Protein AF-A0A060BNH1-F1 (afdb_monomer_lite)

Organism: NCBI:txid165436

Structure (mmCIF, N/CA/C/O backbone):
data_AF-A0A060BNH1-F1
#
_entry.id   AF-A0A060BNH1-F1
#
loop_
_atom_site.group_PDB
_atom_site.id
_atom_site.type_symbol
_atom_site.label_atom_id
_atom_site.label_alt_id
_atom_site.label_comp_id
_atom_site.label_asym_id
_atom_site.label_entity_id
_atom_site.label_seq_id
_atom_site.pdbx_PDB_ins_code
_atom_site.Cartn_x
_atom_site.Cartn_y
_atom_site.Cartn_z
_atom_site.occupancy
_atom_site.B_iso_or_equiv
_atom_site.auth_seq_id
_atom_site.auth_comp_id
_atom_site.auth_asym_id
_atom_site.auth_atom_id
_atom_site.pdbx_PDB_model_num
ATOM 1 N N . MET A 1 1 ? -7.845 18.032 29.293 1.00 73.62 1 MET A N 1
ATOM 2 C CA . MET A 1 1 ? -7.110 17.142 28.360 1.00 73.62 1 MET A CA 1
ATOM 3 C C . MET A 1 1 ? -7.335 17.674 26.939 1.00 73.62 1 MET A C 1
ATOM 5 O O . MET A 1 1 ? -8.322 18.367 26.755 1.00 73.62 1 MET A O 1
ATOM 9 N N . ILE A 1 2 ? -6.465 17.442 25.939 1.00 92.94 2 ILE A N 1
ATOM 10 C CA . ILE A 1 2 ? -6.617 18.069 24.591 1.00 92.94 2 ILE A CA 1
ATOM 11 C C . ILE A 1 2 ? -7.963 17.716 23.925 1.00 92.94 2 ILE A C 1
ATOM 13 O O . ILE A 1 2 ? -8.560 18.553 23.252 1.00 92.94 2 ILE A O 1
ATOM 17 N N . PHE A 1 3 ? -8.471 16.501 24.146 1.00 92.06 3 PHE A N 1
ATOM 18 C CA . PHE A 1 3 ? -9.730 16.039 23.553 1.00 92.06 3 PHE A CA 1
ATOM 19 C C . PHE A 1 3 ? -10.957 16.851 23.989 1.00 92.06 3 PHE A C 1
ATOM 21 O O . PHE A 1 3 ? -11.855 17.037 23.176 1.00 92.06 3 PHE A O 1
ATOM 28 N N . ASP A 1 4 ? -10.960 17.404 25.205 1.00 94.75 4 ASP A N 1
ATOM 29 C CA . ASP A 1 4 ? -12.102 18.145 25.766 1.00 94.75 4 ASP A CA 1
ATOM 30 C C . ASP A 1 4 ? -12.349 19.492 25.060 1.00 94.75 4 ASP A C 1
ATOM 32 O O . ASP A 1 4 ? -13.391 20.112 25.250 1.00 94.75 4 ASP A O 1
ATOM 36 N N . LEU A 1 5 ? -11.382 19.955 24.258 1.00 97.19 5 LEU A N 1
ATOM 37 C CA . LEU A 1 5 ? -11.464 21.195 23.481 1.00 97.19 5 LEU A CA 1
ATOM 38 C C . LEU A 1 5 ? -12.067 20.987 22.081 1.00 97.19 5 LEU A C 1
ATOM 40 O O . LEU A 1 5 ? -12.148 21.942 21.312 1.00 97.19 5 LEU A O 1
ATOM 44 N N . ASN A 1 6 ? -12.442 19.754 21.724 1.00 97.44 6 ASN A N 1
ATOM 45 C CA . ASN A 1 6 ? -13.067 19.441 20.441 1.00 97.44 6 ASN A CA 1
ATOM 46 C C . ASN A 1 6 ? -14.588 19.353 20.580 1.00 97.44 6 ASN A C 1
ATOM 48 O O . ASN A 1 6 ? -15.111 18.884 21.589 1.00 97.44 6 ASN A O 1
ATOM 52 N N . GLU A 1 7 ? -15.292 19.737 19.516 1.00 97.56 7 GLU A N 1
ATOM 53 C CA . GLU A 1 7 ? -16.723 19.468 19.392 1.00 97.56 7 GLU A CA 1
ATOM 54 C C . GLU A 1 7 ? -17.009 17.956 19.496 1.00 97.56 7 GLU A C 1
ATOM 56 O O . GLU A 1 7 ? -16.221 17.144 18.991 1.00 97.56 7 GLU A O 1
ATOM 61 N N . PRO A 1 8 ? -18.145 17.546 20.090 1.00 95.50 8 PRO A N 1
ATOM 62 C CA . PRO A 1 8 ? -18.545 16.144 20.128 1.00 95.50 8 PRO A CA 1
ATOM 63 C C . PRO A 1 8 ? -18.659 15.522 18.728 1.00 95.50 8 PRO A C 1
ATOM 65 O O . PRO A 1 8 ? -18.948 16.198 17.737 1.00 95.50 8 PRO A O 1
ATOM 68 N N . THR A 1 9 ? -18.492 14.198 18.647 1.00 95.25 9 THR A N 1
ATOM 69 C CA . THR A 1 9 ? -18.624 13.466 17.378 1.00 95.25 9 THR A CA 1
ATOM 70 C C . THR A 1 9 ? -19.981 13.714 16.708 1.00 95.25 9 THR A C 1
ATOM 72 O O . THR A 1 9 ? -21.040 13.654 17.339 1.00 95.25 9 THR A O 1
ATOM 75 N N . LYS A 1 10 ? -19.952 13.970 15.394 1.00 96.88 10 LYS A N 1
ATOM 76 C CA . LYS A 1 10 ? -21.161 14.136 14.569 1.00 96.88 10 LYS A CA 1
ATOM 77 C C . LYS A 1 10 ? -21.766 12.797 14.137 1.00 96.88 10 LYS A C 1
ATOM 79 O O . LYS A 1 10 ? -22.928 12.760 13.733 1.00 96.88 10 LYS A O 1
ATOM 84 N N . TYR A 1 11 ? -21.005 11.706 14.225 1.00 96.44 11 TYR A N 1
ATOM 85 C CA . TYR A 1 11 ? -21.467 10.375 13.842 1.00 96.44 11 TYR A CA 1
ATOM 86 C C . TYR A 1 11 ? -22.399 9.803 14.910 1.00 96.44 11 TYR A C 1
ATOM 88 O O . TYR A 1 11 ? -22.070 9.799 16.094 1.00 96.44 11 TYR A O 1
ATOM 96 N N . LYS A 1 12 ? -23.574 9.322 14.488 1.00 97.06 12 LYS A N 1
ATOM 97 C CA . LYS A 1 12 ? -24.536 8.649 15.379 1.00 97.06 12 LYS A CA 1
ATOM 98 C C . LYS A 1 12 ? -24.225 7.170 15.574 1.00 97.06 12 LYS A C 1
ATOM 100 O O . LYS A 1 12 ? -24.573 6.618 16.609 1.00 97.06 12 LYS A O 1
ATOM 105 N N . ASP A 1 13 ? -23.546 6.571 14.604 1.00 97.19 13 ASP A N 1
ATOM 106 C CA . ASP A 1 13 ? -23.062 5.202 14.651 1.00 97.19 13 ASP A CA 1
ATOM 107 C C . ASP A 1 13 ? -21.574 5.176 14.287 1.00 97.19 13 ASP A C 1
ATOM 109 O O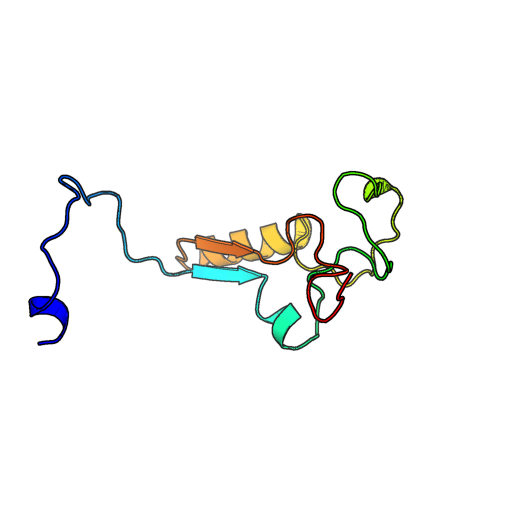 . ASP A 1 13 ? -21.163 5.670 13.233 1.00 97.19 13 ASP A O 1
ATOM 113 N N . THR A 1 14 ? -20.774 4.615 15.188 1.00 97.06 14 THR A N 1
ATOM 114 C CA . THR A 1 14 ? -19.331 4.410 15.030 1.00 97.06 14 THR A CA 1
ATOM 115 C C . THR A 1 14 ? -18.961 2.931 15.123 1.00 97.06 14 THR A C 1
ATOM 117 O O . THR 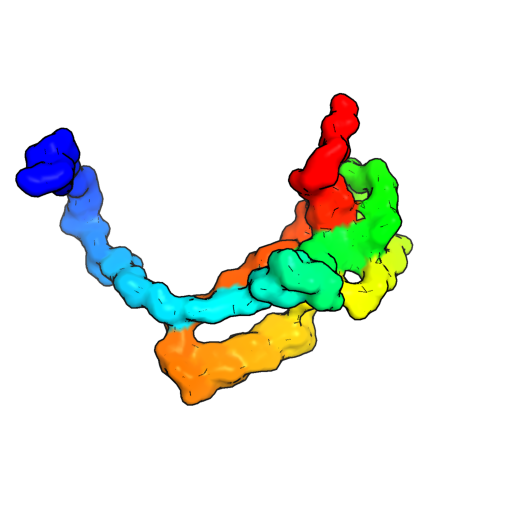A 1 14 ? -17.793 2.608 15.314 1.00 97.06 14 THR A O 1
ATOM 120 N N . SER A 1 15 ? -19.939 2.026 15.004 1.00 98.00 15 SER A N 1
ATOM 121 C CA . SER A 1 15 ? -19.747 0.576 15.109 1.00 98.00 15 SER A CA 1
ATOM 122 C C . SER A 1 15 ? -18.847 -0.011 14.027 1.00 98.00 15 SER A C 1
ATOM 124 O O . SER A 1 15 ? -18.370 -1.115 14.213 1.00 98.00 15 SER A O 1
ATOM 126 N N . TRP A 1 16 ? -18.592 0.716 12.938 1.00 97.00 16 TRP A N 1
ATOM 127 C CA . TRP A 1 16 ? -17.694 0.339 11.842 1.00 97.00 16 TRP A CA 1
ATOM 128 C C . TRP A 1 16 ? -16.254 0.853 12.029 1.00 97.00 16 TRP A C 1
ATOM 130 O O . TRP A 1 16 ? -15.369 0.515 11.242 1.00 97.00 16 TRP A O 1
ATOM 140 N N . ILE A 1 17 ? -16.005 1.693 13.043 1.00 97.50 17 ILE A N 1
ATOM 141 C CA . ILE A 1 17 ? -14.676 2.236 13.340 1.00 97.50 17 ILE A CA 1
ATOM 142 C C . ILE A 1 17 ? -13.976 1.286 14.305 1.00 97.50 17 ILE A C 1
ATOM 144 O O . ILE A 1 17 ? -14.333 1.187 15.480 1.00 97.50 17 ILE A O 1
ATOM 148 N N . HIS A 1 18 ? -12.936 0.616 13.816 1.00 96.88 18 HIS A N 1
ATOM 149 C CA . HIS A 1 18 ? -12.188 -0.361 14.596 1.00 96.88 18 HIS A CA 1
ATOM 150 C C . HIS A 1 18 ? -10.683 -0.085 14.560 1.00 96.88 18 HIS A C 1
ATOM 152 O O . HIS A 1 18 ? -10.135 0.238 13.500 1.00 96.88 18 HIS A O 1
ATOM 158 N N . PRO A 1 19 ? -9.974 -0.259 15.691 1.00 97.94 19 PRO A N 1
ATOM 159 C CA . PRO A 1 19 ? -8.521 -0.339 15.680 1.00 97.94 19 PRO A CA 1
ATOM 160 C C . PRO A 1 19 ? -8.057 -1.462 14.748 1.00 97.94 19 PRO A C 1
ATOM 162 O O . PRO A 1 19 ? -8.543 -2.586 14.838 1.00 97.94 19 PRO A O 1
ATOM 165 N N . THR A 1 20 ? -7.093 -1.170 13.877 1.00 97.06 20 THR A N 1
ATOM 166 C CA . THR A 1 20 ? -6.590 -2.126 12.883 1.00 97.06 20 THR A CA 1
ATOM 167 C C . THR A 1 20 ? -5.093 -2.323 13.068 1.00 97.06 20 THR A C 1
ATOM 169 O O . THR A 1 20 ? -4.321 -1.366 13.022 1.00 97.06 20 THR A O 1
ATOM 172 N N . LYS A 1 21 ? -4.667 -3.577 13.241 1.00 98.00 21 LYS A N 1
ATOM 173 C CA . LYS A 1 21 ? -3.259 -3.956 13.086 1.00 98.00 21 LYS A CA 1
ATOM 174 C C . LYS A 1 21 ? -3.034 -4.351 11.630 1.00 98.00 21 LYS A C 1
ATOM 176 O O . LYS A 1 21 ? -3.691 -5.271 11.145 1.00 98.00 21 LYS A O 1
ATOM 181 N N . TYR A 1 22 ? -2.114 -3.676 10.953 1.00 98.19 22 TYR A N 1
ATOM 182 C CA . TYR A 1 22 ? -1.818 -3.904 9.541 1.00 98.19 22 TYR A CA 1
ATOM 183 C C . TYR A 1 22 ? -0.312 -4.054 9.310 1.00 98.19 22 TYR A C 1
ATOM 185 O O . TYR A 1 22 ? 0.500 -3.720 10.174 1.00 98.19 22 TYR A O 1
ATOM 193 N N . MET A 1 23 ? 0.040 -4.575 8.143 1.00 98.00 23 MET A N 1
ATOM 194 C CA . MET A 1 23 ? 1.395 -4.558 7.586 1.00 98.00 23 MET A CA 1
ATOM 195 C C . MET A 1 23 ? 1.326 -4.035 6.149 1.00 98.00 23 MET A C 1
ATOM 197 O O . MET A 1 23 ? 0.235 -3.705 5.687 1.00 98.00 23 MET A O 1
ATOM 201 N N . GLY A 1 24 ? 2.436 -3.951 5.415 1.00 97.75 24 GLY A N 1
ATOM 202 C CA . GLY A 1 24 ? 2.340 -3.444 4.050 1.00 97.75 24 GLY A CA 1
ATOM 203 C C . GLY A 1 24 ? 3.511 -3.718 3.131 1.00 97.75 24 GLY A C 1
ATOM 204 O O . GLY A 1 24 ? 4.660 -3.818 3.565 1.00 97.75 24 GLY A O 1
ATOM 205 N N . VAL A 1 25 ? 3.186 -3.758 1.840 1.00 98.25 25 VAL A N 1
ATOM 206 C CA . VAL A 1 25 ? 4.133 -3.508 0.756 1.00 98.25 25 VAL A CA 1
ATOM 207 C C . VAL A 1 25 ? 4.409 -2.008 0.791 1.00 98.25 25 VAL A C 1
ATOM 209 O O . VAL A 1 25 ? 3.648 -1.204 0.255 1.00 98.25 25 VAL A O 1
ATOM 212 N N . TRP A 1 26 ? 5.428 -1.642 1.565 1.00 98.25 26 TRP A N 1
ATOM 213 C CA . TRP A 1 26 ? 5.748 -0.254 1.902 1.00 98.25 26 TRP A CA 1
ATOM 214 C C . TRP A 1 26 ? 7.245 -0.075 2.158 1.00 98.25 26 TRP A C 1
ATOM 216 O O . TRP A 1 26 ? 7.940 0.621 1.420 1.00 98.25 26 TRP A O 1
ATOM 226 N N . TRP A 1 27 ? 7.765 -0.760 3.181 1.00 97.94 27 TRP A N 1
ATOM 227 C CA . TRP A 1 27 ? 9.123 -0.524 3.672 1.00 97.94 27 TRP A CA 1
ATOM 228 C C . TRP A 1 27 ? 10.211 -0.809 2.632 1.00 97.94 27 TRP A C 1
ATOM 230 O O . TRP A 1 27 ? 11.245 -0.148 2.635 1.00 97.94 27 TRP A O 1
ATOM 240 N N . GLU A 1 28 ? 9.978 -1.748 1.709 1.00 96.88 28 GLU A N 1
ATOM 241 C CA . GLU A 1 28 ? 10.941 -2.065 0.649 1.00 96.88 28 GLU A CA 1
ATOM 242 C C . GLU A 1 28 ? 11.245 -0.874 -0.262 1.00 96.88 28 GLU A C 1
ATOM 244 O O . GLU A 1 28 ? 12.383 -0.731 -0.712 1.00 96.88 28 GLU A O 1
ATOM 249 N N . MET A 1 29 ? 10.256 -0.013 -0.506 1.00 97.31 29 MET A N 1
ATOM 250 C CA . MET A 1 29 ? 10.438 1.192 -1.306 1.00 97.31 29 MET A CA 1
ATOM 251 C C . MET A 1 29 ? 11.114 2.303 -0.503 1.00 97.31 29 MET A C 1
ATOM 253 O O . MET A 1 29 ? 12.000 2.980 -1.017 1.00 97.31 29 MET A O 1
ATOM 257 N N . ILE A 1 30 ? 10.791 2.421 0.788 1.00 97.25 30 ILE A N 1
ATOM 258 C CA . ILE A 1 30 ? 11.433 3.382 1.699 1.00 97.25 30 ILE A CA 1
ATOM 259 C C . ILE A 1 30 ? 12.945 3.135 1.808 1.00 97.25 30 ILE A C 1
ATOM 261 O O . ILE A 1 30 ? 13.724 4.085 1.819 1.00 97.25 30 ILE A O 1
ATOM 265 N N . ILE A 1 31 ? 13.374 1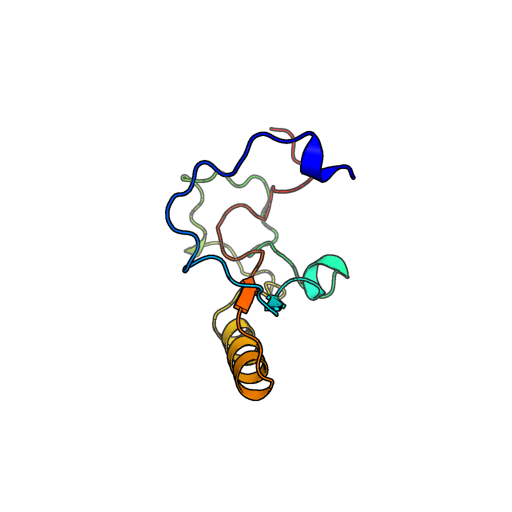.870 1.857 1.00 97.31 31 ILE A N 1
ATOM 266 C CA . ILE A 1 31 ? 14.801 1.510 1.933 1.00 97.31 31 ILE A CA 1
ATOM 267 C C . ILE A 1 31 ? 15.474 1.357 0.559 1.00 97.31 31 ILE A C 1
ATOM 269 O O . ILE A 1 31 ? 16.639 0.968 0.495 1.00 97.31 31 ILE A O 1
ATOM 273 N N . GLY A 1 32 ? 14.755 1.609 -0.539 1.00 95.25 32 GLY A N 1
ATOM 274 C CA . GLY A 1 32 ? 15.286 1.525 -1.903 1.00 95.25 32 GLY A CA 1
ATOM 275 C C . GLY A 1 32 ? 15.579 0.107 -2.412 1.00 95.25 32 GLY A C 1
ATOM 276 O O . GLY A 1 32 ? 16.281 -0.049 -3.412 1.00 95.25 32 GLY A O 1
ATOM 277 N N . LYS A 1 33 ? 15.058 -0.936 -1.752 1.00 97.19 33 LYS A N 1
ATOM 278 C CA . LYS A 1 33 ? 15.129 -2.324 -2.247 1.00 97.19 33 LYS A CA 1
ATOM 279 C C . LYS A 1 33 ? 14.244 -2.497 -3.487 1.00 97.19 33 LYS A C 1
ATOM 281 O O . LYS A 1 33 ? 14.663 -3.131 -4.455 1.00 97.19 33 LYS A O 1
ATOM 286 N N . SER A 1 34 ? 13.055 -1.906 -3.438 1.00 97.56 34 SER A N 1
ATOM 287 C CA . SER A 1 34 ? 12.005 -1.994 -4.455 1.00 97.56 34 SER A CA 1
ATOM 288 C C . SER A 1 34 ? 11.547 -0.590 -4.866 1.00 97.56 34 SER A C 1
ATOM 290 O O . SER A 1 34 ? 11.934 0.399 -4.246 1.00 97.56 34 SER A O 1
ATOM 292 N N . THR A 1 35 ? 10.738 -0.475 -5.917 1.00 97.06 35 THR A N 1
ATOM 293 C CA . THR A 1 35 ? 10.248 0.812 -6.439 1.00 97.06 35 THR A CA 1
ATOM 294 C C . THR A 1 35 ? 8.728 0.901 -6.375 1.00 97.06 35 THR A C 1
ATOM 296 O O . THR A 1 35 ? 8.030 -0.086 -6.618 1.00 97.06 35 THR A O 1
ATOM 299 N N . TRP A 1 36 ? 8.206 2.104 -6.114 1.00 97.56 36 TRP A N 1
ATOM 300 C CA . TRP A 1 36 ? 6.787 2.394 -6.344 1.00 97.56 36 TRP A CA 1
ATOM 301 C C . TRP A 1 36 ? 6.456 2.390 -7.838 1.00 97.56 36 TRP A C 1
ATOM 303 O O . TRP A 1 36 ? 5.439 1.834 -8.229 1.00 97.56 36 TRP A O 1
ATOM 313 N N . ALA A 1 37 ? 7.334 2.962 -8.667 1.00 96.94 37 ALA A N 1
ATOM 314 C CA . ALA A 1 37 ? 7.178 3.013 -10.117 1.00 96.94 37 ALA A CA 1
ATOM 315 C C . ALA A 1 37 ? 7.168 1.614 -10.747 1.00 96.94 37 ALA A C 1
ATOM 317 O O . ALA A 1 37 ? 7.902 0.719 -10.303 1.00 96.94 37 ALA A O 1
ATOM 318 N N . TYR A 1 38 ? 6.354 1.452 -11.792 1.00 97.50 38 TYR A N 1
ATOM 319 C CA . TYR A 1 38 ? 6.291 0.234 -12.598 1.00 97.50 38 TYR A CA 1
ATOM 320 C C . TYR A 1 38 ? 7.437 0.190 -13.616 1.00 97.50 38 TYR A C 1
ATOM 322 O O . TYR A 1 38 ? 8.016 -0.870 -13.869 1.00 97.50 38 TYR A O 1
ATOM 330 N N . SER A 1 39 ? 7.771 1.347 -14.190 1.00 96.25 39 SER A N 1
ATOM 331 C CA . SER A 1 39 ? 8.815 1.520 -15.200 1.00 96.25 39 SER A CA 1
ATOM 332 C C . SER A 1 39 ? 9.827 2.585 -14.774 1.00 96.25 39 SER A C 1
ATOM 334 O O . SER A 1 39 ? 9.552 3.379 -13.885 1.00 96.25 39 SER A O 1
ATOM 336 N N . ASP A 1 40 ? 10.981 2.621 -15.440 1.00 95.19 40 ASP A N 1
ATOM 337 C CA . ASP A 1 40 ? 11.975 3.702 -15.311 1.00 95.19 40 ASP A CA 1
ATOM 338 C C . ASP A 1 40 ? 11.785 4.759 -16.419 1.00 95.19 40 ASP A C 1
ATOM 340 O O . ASP A 1 40 ? 12.737 5.398 -16.860 1.00 95.19 40 ASP A O 1
ATOM 344 N N . ALA A 1 41 ? 10.574 4.853 -16.974 1.00 91.75 41 ALA A N 1
ATOM 345 C CA . ALA A 1 41 ? 10.251 5.782 -18.045 1.00 91.75 41 ALA A CA 1
ATOM 346 C C . ALA A 1 41 ? 9.977 7.183 -17.482 1.00 91.75 41 ALA A C 1
ATOM 348 O O . ALA A 1 41 ? 9.204 7.325 -16.539 1.00 91.75 41 ALA A O 1
ATOM 349 N N . ASP A 1 42 ? 10.563 8.198 -18.114 1.00 87.06 42 ASP A N 1
ATOM 350 C CA . ASP A 1 42 ? 10.370 9.606 -17.759 1.00 87.06 42 ASP A CA 1
ATOM 351 C C . ASP A 1 42 ? 9.192 10.237 -18.529 1.00 87.06 42 ASP A C 1
ATOM 353 O O . ASP A 1 42 ? 8.821 9.771 -19.611 1.00 87.06 42 ASP A O 1
ATOM 357 N N . ASN A 1 43 ? 8.681 11.371 -18.031 1.00 85.38 43 ASN A N 1
ATOM 358 C CA . ASN A 1 43 ? 7.639 12.197 -18.667 1.00 85.38 43 ASN A CA 1
ATOM 359 C C . ASN A 1 43 ? 6.324 11.444 -18.897 1.00 85.38 43 ASN A C 1
ATOM 361 O O . ASN A 1 43 ? 5.809 11.344 -20.018 1.00 85.38 43 ASN A O 1
ATOM 365 N N . ILE A 1 44 ? 5.758 10.914 -17.819 1.00 90.19 44 ILE A N 1
ATOM 366 C CA . ILE A 1 44 ? 4.537 10.133 -17.885 1.00 90.19 44 ILE A CA 1
ATOM 367 C C . ILE A 1 44 ? 3.312 11.042 -17.763 1.00 90.19 44 ILE A C 1
ATOM 369 O O . ILE A 1 44 ? 3.119 11.825 -16.834 1.00 90.19 44 ILE A O 1
ATOM 373 N N . HIS A 1 45 ? 2.402 10.900 -18.719 1.00 91.38 45 HIS A N 1
ATOM 374 C CA . HIS A 1 45 ? 1.134 11.618 -18.740 1.00 91.38 45 HIS A CA 1
ATOM 375 C C . HIS A 1 45 ? -0.024 10.673 -18.417 1.00 91.38 45 HIS A C 1
ATOM 377 O O . HIS A 1 45 ? -0.375 9.811 -19.230 1.00 91.38 45 HIS A O 1
ATOM 383 N N . ILE A 1 46 ? -0.638 10.853 -17.243 1.00 92.69 46 ILE A N 1
ATOM 384 C CA . ILE A 1 46 ? -1.840 10.112 -16.833 1.00 92.69 46 ILE A CA 1
ATOM 385 C C . ILE A 1 46 ? -2.953 10.334 -17.867 1.00 92.69 46 ILE A C 1
ATOM 387 O O . ILE A 1 46 ? -3.267 11.468 -18.222 1.00 92.69 46 ILE A O 1
ATOM 391 N N . GLY A 1 47 ? -3.536 9.238 -18.357 1.00 93.31 47 GLY A N 1
ATOM 392 C CA . GLY A 1 47 ? -4.595 9.243 -19.374 1.00 93.31 47 GLY A CA 1
ATOM 393 C C . GLY A 1 47 ? -4.108 9.264 -20.829 1.00 93.31 47 GLY A C 1
ATOM 394 O O . GLY A 1 47 ? -4.917 9.045 -21.725 1.00 93.31 47 GLY A O 1
ATOM 395 N N . ILE A 1 48 ? -2.812 9.484 -21.073 1.00 95.12 48 ILE A N 1
ATOM 396 C CA . ILE A 1 48 ? -2.203 9.466 -22.418 1.00 95.12 48 ILE A CA 1
ATOM 397 C C . ILE A 1 48 ? -1.220 8.299 -22.547 1.00 95.12 48 ILE A C 1
ATOM 399 O O . ILE A 1 48 ? -1.193 7.608 -23.562 1.00 95.12 48 ILE A O 1
ATOM 403 N N . THR A 1 49 ? -0.406 8.078 -21.516 1.00 94.69 49 THR A N 1
ATOM 404 C CA . THR A 1 49 ? 0.644 7.057 -21.527 1.00 94.69 49 THR A CA 1
ATOM 405 C C . THR A 1 49 ? 0.039 5.664 -21.452 1.00 94.69 49 THR A C 1
ATOM 407 O O . THR A 1 49 ? -0.727 5.352 -20.540 1.00 94.69 49 THR A O 1
ATOM 410 N N . ASP A 1 50 ? 0.422 4.809 -22.395 1.00 95.56 50 ASP A N 1
ATOM 411 C CA . ASP A 1 50 ? 0.029 3.405 -22.422 1.00 95.56 50 ASP A CA 1
ATOM 412 C C . ASP A 1 50 ? 1.018 2.558 -21.608 1.00 95.56 50 ASP A C 1
ATOM 414 O O . ASP A 1 50 ? 2.030 2.073 -22.117 1.00 95.56 50 ASP A O 1
ATOM 418 N N . TYR A 1 51 ? 0.704 2.373 -20.325 1.00 95.00 51 TYR A N 1
ATOM 419 C CA . TYR A 1 51 ? 1.514 1.599 -19.381 1.00 95.00 51 TYR A CA 1
ATOM 420 C C . TYR A 1 51 ? 1.728 0.138 -19.801 1.00 95.00 51 TYR A C 1
ATOM 422 O O . TYR A 1 51 ? 2.736 -0.457 -19.426 1.00 95.00 51 TYR A O 1
ATOM 430 N N . SER A 1 52 ? 0.837 -0.436 -20.622 1.00 95.50 52 SER A N 1
ATOM 431 C CA . SER A 1 52 ? 0.983 -1.817 -21.105 1.00 95.50 52 SER A CA 1
ATOM 432 C C . SER A 1 52 ? 2.168 -1.996 -22.059 1.00 95.50 52 SER A C 1
ATOM 434 O O . SER A 1 52 ? 2.671 -3.106 -22.228 1.00 95.50 52 SER A O 1
ATOM 436 N N . LYS A 1 53 ? 2.635 -0.897 -22.663 1.00 96.00 53 LYS A N 1
ATOM 437 C CA . LYS A 1 53 ? 3.795 -0.865 -23.560 1.00 96.00 53 LYS A CA 1
ATOM 438 C C . LYS A 1 53 ? 5.089 -0.474 -22.853 1.00 96.00 53 LYS A C 1
ATOM 440 O O . LYS A 1 53 ? 6.156 -0.563 -23.460 1.00 96.00 53 LYS A O 1
ATOM 445 N N . LEU A 1 54 ? 5.013 -0.030 -21.598 1.00 95.44 54 LEU A N 1
ATOM 446 C CA . LEU A 1 54 ? 6.196 0.310 -20.821 1.00 95.44 54 LEU A CA 1
ATOM 447 C C . LEU A 1 54 ? 6.907 -0.961 -20.361 1.00 95.44 54 LEU A C 1
ATOM 449 O O . LEU A 1 54 ? 6.285 -1.959 -19.991 1.00 95.44 54 LEU A O 1
ATOM 453 N N . LYS A 1 55 ? 8.238 -0.906 -20.362 1.00 96.81 55 LYS A N 1
ATOM 454 C CA . LYS A 1 55 ? 9.073 -1.989 -19.851 1.00 96.81 55 LYS A CA 1
ATOM 455 C C . LYS A 1 55 ? 9.019 -1.976 -18.315 1.00 96.81 55 LYS A C 1
ATOM 457 O O . LYS A 1 55 ? 9.397 -0.952 -17.740 1.00 96.81 55 LYS A O 1
ATOM 462 N N . PRO A 1 56 ? 8.623 -3.077 -17.648 1.00 97.00 56 PRO A N 1
ATOM 463 C CA . PRO A 1 56 ? 8.750 -3.179 -16.200 1.00 97.00 56 PRO A CA 1
ATOM 464 C C . PRO A 1 56 ? 10.214 -3.015 -15.777 1.00 97.00 56 PRO A C 1
ATOM 466 O O . PRO A 1 56 ? 11.103 -3.629 -16.375 1.00 97.00 56 PRO A O 1
ATOM 469 N N . ASN A 1 57 ? 10.471 -2.246 -14.722 1.00 96.19 57 ASN A N 1
ATOM 470 C CA . ASN A 1 57 ? 11.827 -2.056 -14.184 1.00 96.19 57 ASN A CA 1
ATOM 471 C C . ASN A 1 57 ? 12.348 -3.264 -13.378 1.00 96.19 57 ASN A C 1
ATOM 473 O O . ASN A 1 57 ? 13.513 -3.314 -12.985 1.00 96.19 57 ASN A O 1
ATOM 477 N N . GLY A 1 58 ? 11.489 -4.260 -13.134 1.00 96.81 58 GLY A N 1
ATOM 478 C CA . GLY A 1 58 ? 11.827 -5.485 -12.405 1.00 96.81 58 GLY A CA 1
ATOM 479 C C . GLY A 1 58 ? 11.956 -5.313 -10.888 1.00 96.81 58 GLY A C 1
ATOM 480 O O . GLY A 1 58 ? 12.312 -6.271 -10.209 1.00 96.81 58 GLY A O 1
ATOM 481 N N . LYS A 1 59 ? 11.665 -4.122 -10.350 1.00 97.44 59 LYS A N 1
ATOM 482 C CA . LYS A 1 59 ? 11.727 -3.803 -8.912 1.00 97.44 59 LYS A CA 1
ATOM 483 C C . LYS A 1 59 ? 10.380 -3.376 -8.325 1.00 97.44 59 LYS A C 1
ATOM 485 O O . LYS A 1 59 ? 10.307 -3.026 -7.149 1.00 97.44 59 LYS A O 1
ATOM 490 N N . HIS A 1 60 ? 9.316 -3.412 -9.120 1.00 97.75 60 HIS A N 1
ATOM 491 C CA . HIS A 1 60 ? 7.983 -3.008 -8.701 1.00 97.75 60 HIS A CA 1
ATOM 492 C C . HIS A 1 60 ? 7.344 -4.006 -7.717 1.00 97.75 60 HIS A C 1
ATOM 494 O O . HIS A 1 60 ? 6.904 -5.092 -8.110 1.00 97.75 60 HIS A O 1
ATOM 500 N N . ALA A 1 61 ? 7.271 -3.636 -6.435 1.00 96.75 61 ALA A N 1
ATOM 501 C CA . ALA A 1 61 ? 6.788 -4.529 -5.375 1.00 96.75 61 ALA A CA 1
ATOM 502 C C . ALA A 1 61 ? 5.257 -4.662 -5.314 1.00 96.75 61 ALA A C 1
ATOM 504 O O . ALA A 1 61 ? 4.749 -5.665 -4.814 1.00 96.75 61 ALA A O 1
ATOM 505 N N . ALA A 1 62 ? 4.501 -3.696 -5.844 1.00 98.06 62 ALA A N 1
ATOM 506 C CA . ALA A 1 62 ? 3.036 -3.714 -5.825 1.00 98.06 62 ALA A CA 1
ATOM 507 C C . ALA A 1 62 ? 2.438 -4.567 -6.961 1.00 98.06 62 ALA A C 1
ATOM 509 O O . ALA A 1 62 ? 1.565 -4.130 -7.705 1.00 98.06 62 ALA A O 1
ATOM 510 N N . ASN A 1 63 ? 2.905 -5.810 -7.091 1.00 97.50 63 ASN A N 1
ATOM 511 C CA . ASN A 1 63 ? 2.420 -6.765 -8.083 1.00 97.50 63 ASN A CA 1
ATOM 512 C C . ASN A 1 63 ? 1.632 -7.917 -7.432 1.00 97.50 63 ASN A C 1
ATOM 514 O O . ASN A 1 63 ? 1.782 -8.214 -6.248 1.00 97.50 63 ASN A O 1
ATOM 518 N N . ASN A 1 64 ? 0.797 -8.597 -8.225 1.00 97.94 64 ASN A N 1
ATOM 519 C CA . ASN A 1 64 ? -0.109 -9.640 -7.732 1.00 97.94 64 ASN A CA 1
ATOM 520 C C . ASN A 1 64 ? 0.594 -10.808 -7.029 1.00 97.94 64 ASN A C 1
ATOM 522 O O . ASN A 1 64 ? -0.008 -11.423 -6.152 1.00 97.94 64 ASN A O 1
ATOM 526 N N . GLU A 1 65 ? 1.808 -11.167 -7.442 1.00 97.19 65 GLU A N 1
ATOM 527 C CA . GLU A 1 65 ? 2.525 -12.297 -6.854 1.00 97.19 65 GLU A CA 1
ATOM 528 C C . GLU A 1 65 ? 3.044 -11.936 -5.460 1.00 97.19 65 GLU A C 1
ATOM 530 O O . GLU A 1 65 ? 2.746 -12.635 -4.492 1.00 97.19 65 GLU A O 1
ATOM 535 N N . GLU A 1 66 ? 3.756 -10.814 -5.342 1.00 96.00 66 GLU A N 1
ATOM 536 C CA . GLU A 1 66 ? 4.299 -10.344 -4.065 1.00 96.00 66 GLU A CA 1
ATOM 537 C C . GLU A 1 66 ? 3.191 -9.975 -3.079 1.00 96.00 66 GLU A C 1
ATOM 539 O O . GLU A 1 66 ? 3.199 -10.427 -1.935 1.00 96.00 66 GLU A O 1
ATOM 544 N N . VAL A 1 67 ? 2.165 -9.246 -3.523 1.00 98.19 67 VAL A N 1
ATOM 545 C CA . VAL A 1 67 ? 1.047 -8.851 -2.655 1.00 98.19 67 VAL A CA 1
ATOM 546 C C . VAL A 1 67 ? 0.337 -10.073 -2.064 1.00 98.19 67 VAL A C 1
ATOM 548 O O . VAL A 1 67 ? -0.013 -10.060 -0.884 1.00 98.19 67 VAL A O 1
ATOM 551 N N . LYS A 1 68 ? 0.164 -11.159 -2.829 1.00 98.50 68 LYS A N 1
ATOM 552 C CA . LYS A 1 68 ? -0.438 -12.395 -2.302 1.00 98.50 68 LYS A CA 1
ATOM 553 C C . LYS A 1 68 ? 0.411 -13.036 -1.204 1.00 98.50 68 LYS A C 1
ATOM 555 O O . LYS A 1 68 ? -0.154 -13.434 -0.192 1.00 98.50 68 LYS A O 1
ATOM 560 N N . LYS A 1 69 ? 1.744 -13.038 -1.328 1.00 98.12 69 LYS A N 1
ATOM 561 C CA . LYS A 1 69 ? 2.649 -13.525 -0.265 1.00 98.12 69 LYS A CA 1
ATOM 562 C C . LYS A 1 69 ? 2.461 -12.733 1.035 1.00 98.12 69 LYS A C 1
ATOM 564 O O . LYS A 1 69 ? 2.443 -13.308 2.122 1.00 98.12 69 LYS A O 1
ATOM 569 N N . TYR A 1 70 ? 2.273 -11.417 0.925 1.00 98.25 70 TYR A N 1
ATOM 570 C CA . TYR A 1 70 ? 1.986 -10.554 2.072 1.00 98.25 70 TYR A CA 1
ATOM 571 C C . TYR A 1 70 ? 0.606 -10.839 2.678 1.00 98.25 70 TYR A C 1
ATOM 573 O O . TYR A 1 70 ? 0.486 -10.862 3.900 1.00 98.25 70 TYR A O 1
ATOM 581 N N . ILE A 1 71 ? -0.419 -11.083 1.852 1.00 98.38 71 ILE A N 1
ATOM 582 C CA . ILE A 1 71 ? -1.759 -11.484 2.318 1.00 98.38 71 ILE A CA 1
ATOM 583 C C . ILE A 1 71 ? -1.685 -12.806 3.086 1.00 98.38 71 ILE A C 1
ATOM 585 O O . ILE A 1 71 ? -2.222 -12.890 4.190 1.00 98.38 71 ILE A O 1
ATOM 589 N N . ASP A 1 72 ? -0.991 -13.806 2.543 1.00 98.44 72 ASP A N 1
ATOM 590 C CA . ASP A 1 72 ? -0.846 -15.118 3.178 1.00 98.44 72 ASP A CA 1
ATOM 591 C C . ASP A 1 72 ? -0.172 -14.991 4.551 1.00 98.44 72 ASP A C 1
ATOM 593 O O . ASP A 1 72 ? -0.661 -15.529 5.548 1.00 98.44 72 ASP A O 1
ATOM 597 N N . PHE A 1 73 ? 0.909 -14.209 4.641 1.00 98.31 73 PHE A N 1
ATOM 598 C CA . PHE A 1 73 ? 1.575 -13.938 5.913 1.00 98.31 73 PHE A CA 1
ATOM 599 C C . PHE A 1 73 ? 0.681 -13.151 6.882 1.00 98.31 73 PHE A C 1
ATOM 601 O O . PHE A 1 73 ? 0.612 -13.488 8.066 1.00 98.31 73 PHE A O 1
ATOM 608 N N . ALA A 1 74 ? -0.016 -12.118 6.403 1.00 98.12 74 ALA A N 1
ATOM 609 C CA . ALA A 1 74 ? -0.915 -11.303 7.214 1.00 98.12 74 ALA A CA 1
ATOM 610 C C . ALA A 1 74 ? -2.024 -12.160 7.843 1.00 98.12 74 ALA A C 1
ATOM 612 O O . ALA A 1 74 ? -2.230 -12.107 9.059 1.00 98.12 74 ALA A O 1
ATOM 613 N N . ALA A 1 75 ? -2.673 -12.999 7.033 1.00 97.88 75 ALA A N 1
ATOM 614 C CA . ALA A 1 75 ? -3.723 -13.910 7.472 1.00 97.88 75 ALA A CA 1
ATOM 615 C C . ALA A 1 75 ? -3.196 -14.951 8.472 1.00 97.88 75 ALA A C 1
ATOM 617 O O . ALA A 1 75 ? -3.818 -15.173 9.510 1.00 97.88 75 ALA A O 1
ATOM 618 N N . ALA A 1 76 ? -2.019 -15.532 8.214 1.00 98.38 76 ALA A N 1
ATOM 619 C CA . ALA A 1 76 ? -1.400 -16.513 9.105 1.00 98.38 76 ALA A CA 1
ATOM 620 C C . ALA A 1 76 ? -0.987 -15.936 10.475 1.00 98.38 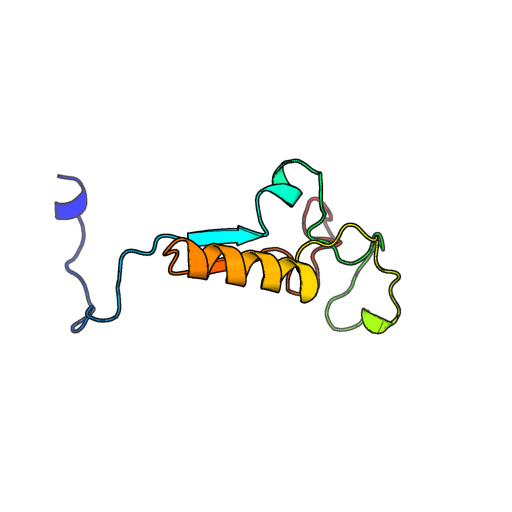76 ALA A C 1
ATOM 622 O O . ALA A 1 76 ? -0.882 -16.685 11.444 1.00 98.38 76 ALA A O 1
ATOM 623 N N . ASN A 1 77 ? -0.768 -14.619 10.575 1.00 98.31 77 ASN A N 1
ATOM 624 C CA . ASN A 1 77 ? -0.252 -13.957 11.780 1.00 98.31 77 ASN A CA 1
ATOM 625 C C . ASN A 1 77 ? -1.253 -12.987 12.440 1.00 98.31 77 ASN A C 1
ATOM 627 O O . ASN A 1 77 ? -0.879 -12.207 13.319 1.00 98.31 77 ASN A O 1
ATOM 631 N N . GLY A 1 78 ? -2.530 -13.026 12.046 1.00 97.56 78 GLY A N 1
ATOM 632 C CA . GLY A 1 78 ? -3.597 -12.254 12.694 1.00 97.56 78 GLY A CA 1
ATOM 633 C C . GLY A 1 78 ? -3.555 -10.746 12.419 1.00 97.56 78 GLY A C 1
ATOM 634 O O . GLY A 1 78 ? -3.986 -9.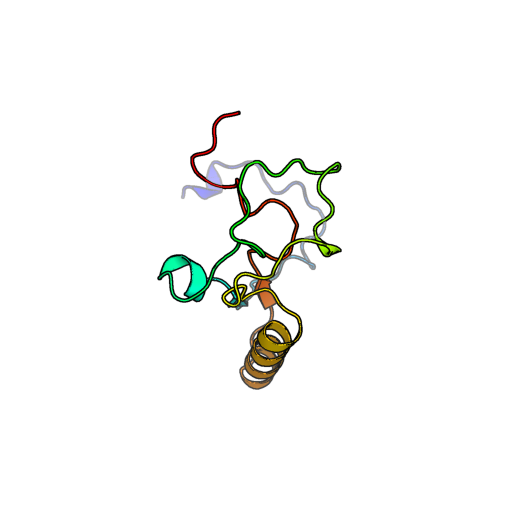949 13.259 1.00 97.56 78 GLY A O 1
ATOM 635 N N . PHE A 1 79 ? -3.027 -10.339 11.265 1.00 98.38 79 PHE A N 1
ATOM 636 C CA . PHE A 1 79 ? -3.172 -8.973 10.764 1.00 98.38 79 PHE A CA 1
ATOM 637 C C . PHE A 1 79 ? -4.533 -8.798 10.084 1.00 98.38 79 PHE A C 1
ATOM 639 O O . PHE A 1 79 ? -5.064 -9.719 9.471 1.00 98.38 79 PHE A O 1
ATOM 646 N N . GLN A 1 80 ? -5.097 -7.597 10.203 1.00 97.31 80 GLN A N 1
ATOM 647 C CA . GLN A 1 80 ? -6.450 -7.271 9.735 1.00 97.31 80 GLN A CA 1
ATOM 648 C C . GLN A 1 80 ? -6.449 -6.422 8.460 1.00 97.31 80 GLN A C 1
ATOM 650 O O . GLN A 1 80 ? -7.491 -6.231 7.843 1.00 97.31 80 GLN A O 1
ATOM 655 N N . GLY A 1 81 ? -5.287 -5.904 8.063 1.00 97.00 81 GLY A N 1
ATOM 656 C CA . GLY A 1 81 ? -5.147 -5.079 6.874 1.00 97.00 81 GLY A CA 1
ATOM 657 C C . GLY A 1 81 ? -3.770 -5.208 6.243 1.00 97.00 81 GLY A C 1
ATOM 658 O O . GLY A 1 81 ? -2.785 -5.539 6.911 1.00 97.00 81 GLY A O 1
ATOM 659 N N . LEU A 1 82 ? -3.722 -4.905 4.949 1.00 97.88 82 LEU A N 1
ATOM 660 C CA . LEU A 1 82 ? -2.499 -4.808 4.171 1.00 97.88 82 LEU A CA 1
ATOM 661 C C . LEU A 1 82 ? -2.482 -3.464 3.433 1.00 97.88 82 LEU A C 1
ATOM 663 O O . LEU A 1 82 ? -3.351 -3.202 2.606 1.00 97.88 82 LEU A O 1
ATOM 667 N N . LEU A 1 83 ? -1.499 -2.620 3.738 1.00 98.31 83 LEU A N 1
ATOM 668 C CA . LEU A 1 83 ? -1.192 -1.416 2.968 1.00 98.31 83 LEU A CA 1
ATOM 669 C C . LEU A 1 83 ? -0.388 -1.808 1.727 1.00 98.31 83 LEU A C 1
ATOM 671 O O . LEU A 1 83 ? 0.557 -2.593 1.815 1.00 98.31 83 LEU A O 1
ATOM 675 N N . ILE A 1 84 ? -0.737 -1.239 0.580 1.00 98.50 84 ILE A N 1
ATOM 676 C CA . ILE A 1 84 ? 0.011 -1.414 -0.662 1.00 98.50 84 ILE A CA 1
ATOM 677 C C . ILE A 1 84 ? 0.208 -0.028 -1.260 1.00 98.50 84 ILE A C 1
ATOM 679 O O . ILE A 1 84 ? -0.757 0.617 -1.665 1.00 98.50 84 ILE A O 1
ATOM 683 N N . GLU A 1 85 ? 1.450 0.436 -1.304 1.00 98.50 85 GLU A N 1
ATOM 684 C CA . GLU A 1 85 ? 1.815 1.647 -2.036 1.00 98.50 85 GLU A CA 1
ATOM 685 C C . GLU A 1 85 ? 2.392 1.283 -3.405 1.00 98.50 85 GLU A C 1
ATOM 687 O O . GLU A 1 85 ? 2.986 0.221 -3.562 1.00 98.50 85 GLU A O 1
ATOM 692 N N . GLY A 1 86 ? 2.225 2.153 -4.405 1.00 97.38 86 GLY A N 1
ATOM 693 C CA . GLY A 1 86 ? 2.694 1.883 -5.771 1.00 97.38 86 GLY A CA 1
ATOM 694 C C . GLY A 1 86 ? 1.658 1.214 -6.680 1.00 97.38 86 GLY A C 1
ATOM 695 O O . GLY A 1 86 ? 1.922 1.020 -7.854 1.00 97.38 86 GLY A O 1
ATOM 696 N N . TRP A 1 87 ? 0.472 0.859 -6.179 1.00 97.94 87 TRP A N 1
ATOM 697 C CA . TRP A 1 87 ? -0.487 0.026 -6.925 1.00 97.94 87 TRP A CA 1
ATOM 698 C C . TRP A 1 87 ? -1.136 0.708 -8.145 1.00 97.94 87 TRP A C 1
ATOM 700 O O . TRP A 1 87 ? -1.619 0.032 -9.051 1.00 97.94 87 TRP A O 1
ATOM 710 N N . ASN A 1 88 ? -1.217 2.038 -8.149 1.00 97.06 88 ASN A N 1
ATOM 711 C CA . ASN A 1 88 ? -1.864 2.833 -9.193 1.00 97.06 88 ASN A CA 1
ATOM 712 C C . ASN A 1 88 ? -0.843 3.415 -10.179 1.00 97.06 88 ASN A C 1
ATOM 714 O O . ASN A 1 88 ? 0.341 3.468 -9.899 1.00 97.06 88 ASN A O 1
ATOM 718 N N . ILE A 1 89 ? -1.290 3.913 -11.329 1.00 96.25 89 ILE A N 1
ATOM 719 C CA . ILE A 1 89 ? -0.401 4.595 -12.282 1.00 96.25 89 ILE A CA 1
ATOM 720 C C . ILE A 1 89 ? 0.097 5.951 -11.749 1.00 96.25 89 ILE A C 1
ATOM 722 O O . ILE A 1 89 ? -0.622 6.623 -11.004 1.00 96.25 89 ILE A O 1
ATOM 726 N N . GLY A 1 90 ? 1.293 6.369 -12.180 1.00 94.06 90 GLY A N 1
ATOM 727 C CA . GLY A 1 90 ? 1.837 7.719 -11.968 1.00 94.06 90 GLY A CA 1
ATOM 728 C C . GLY A 1 90 ? 3.012 7.809 -10.993 1.00 94.06 90 GLY A C 1
ATOM 729 O O . GLY A 1 90 ? 3.501 8.908 -10.743 1.00 94.06 90 GLY A O 1
ATOM 730 N N . TRP A 1 91 ? 3.480 6.683 -10.450 1.00 95.38 91 TRP A N 1
ATOM 731 C CA . TRP A 1 91 ? 4.613 6.655 -9.518 1.00 95.38 91 TRP A CA 1
ATOM 732 C C . TRP A 1 91 ? 5.972 6.879 -10.179 1.00 95.38 91 TRP A C 1
ATOM 734 O O . TRP A 1 91 ? 6.971 6.954 -9.478 1.00 95.38 91 TRP A O 1
ATOM 744 N N . GLU A 1 92 ? 6.032 6.997 -11.500 1.00 94.38 92 GLU A N 1
ATOM 745 C CA . GLU A 1 92 ? 7.235 7.408 -12.221 1.00 94.38 92 GLU A CA 1
ATOM 746 C C . GLU A 1 92 ? 7.581 8.885 -11.944 1.00 94.38 92 GLU A C 1
ATOM 748 O O . GLU A 1 92 ? 8.739 9.200 -11.706 1.00 94.38 92 GLU A O 1
ATOM 753 N N . ASP A 1 93 ? 6.575 9.767 -11.840 1.00 91.19 93 ASP A N 1
ATOM 754 C CA . ASP A 1 93 ? 6.754 11.227 -11.694 1.00 91.19 93 ASP A CA 1
ATOM 755 C C . ASP A 1 93 ? 6.347 11.762 -10.297 1.00 91.19 93 ASP A C 1
ATOM 757 O O . ASP A 1 93 ? 6.105 12.956 -10.109 1.00 91.19 93 ASP A O 1
ATOM 761 N N . TRP A 1 94 ? 6.224 10.897 -9.285 1.00 86.50 94 TRP A N 1
ATOM 762 C CA . TRP A 1 94 ? 5.634 11.263 -7.983 1.00 86.50 94 TRP A CA 1
ATOM 763 C C . TRP A 1 94 ? 6.471 12.224 -7.121 1.00 86.50 94 TRP A C 1
ATOM 765 O O . TRP A 1 94 ? 5.917 12.891 -6.244 1.00 86.50 94 TRP A O 1
ATOM 775 N N . PHE A 1 95 ? 7.789 12.296 -7.332 1.00 83.06 95 PHE A N 1
ATOM 776 C CA . PHE A 1 95 ? 8.699 13.098 -6.514 1.00 83.06 95 PHE A CA 1
ATOM 777 C C . PHE A 1 95 ? 9.603 13.981 -7.371 1.00 83.06 95 PHE A C 1
ATOM 779 O O . PHE A 1 95 ? 10.350 13.487 -8.203 1.00 83.06 95 PHE A O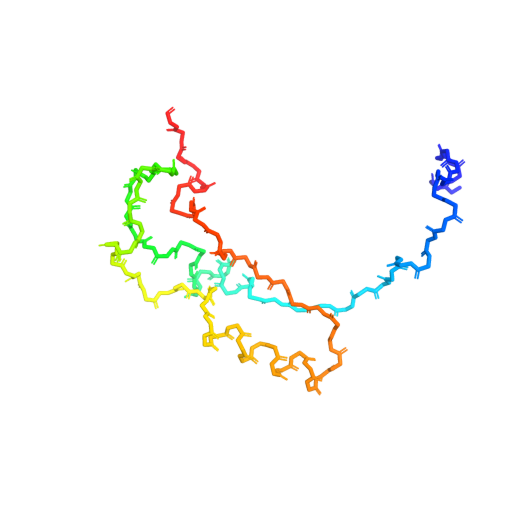 1
ATOM 786 N N . GLY A 1 96 ? 9.598 15.292 -7.120 1.00 67.00 96 GLY A N 1
ATOM 787 C CA . GLY A 1 96 ? 10.591 16.214 -7.687 1.00 67.00 96 GLY A CA 1
ATOM 788 C C . GLY A 1 96 ? 10.438 16.546 -9.176 1.00 67.00 96 GLY A C 1
ATOM 789 O O . GLY A 1 96 ? 11.212 17.355 -9.682 1.00 67.00 96 GLY A O 1
ATOM 790 N N . HIS A 1 97 ? 9.430 16.008 -9.863 1.00 64.00 97 HIS A N 1
ATOM 791 C CA . HIS A 1 97 ? 9.121 16.349 -11.251 1.00 64.00 97 HIS A CA 1
ATOM 792 C C . HIS A 1 97 ? 8.100 17.498 -11.293 1.00 64.00 97 HIS A C 1
ATOM 794 O O . HIS A 1 97 ? 6.886 17.293 -11.311 1.00 64.00 97 HIS A O 1
ATOM 800 N N . SER A 1 98 ? 8.589 18.743 -11.256 1.00 57.97 98 SER A N 1
ATOM 801 C CA . SER A 1 98 ? 7.766 19.907 -11.604 1.00 57.97 98 SER A CA 1
ATOM 802 C C . SER A 1 98 ? 7.497 19.895 -13.109 1.00 57.97 98 SER A C 1
ATOM 804 O O . SER A 1 98 ? 8.448 19.840 -13.889 1.00 57.97 98 SER A O 1
ATOM 806 N N . LYS A 1 99 ? 6.221 19.940 -13.495 1.00 55.12 99 LYS A N 1
ATOM 807 C CA . LYS A 1 99 ? 5.794 20.103 -14.892 1.00 55.12 99 LYS A CA 1
ATOM 808 C C . LYS A 1 99 ? 6.049 21.513 -15.405 1.00 55.12 99 LYS A C 1
ATOM 810 O O . LYS A 1 99 ? 5.893 22.457 -14.596 1.00 55.12 99 LYS A O 1
#

Foldseek 3Di:
DVVVPDDDDPDPDPVVPDDFAEEEPPVCCVVPVAALEQALDPDDDPPPDDPVPGDGPVRNCQDPVNVVVRVVVCVVPVGDDYDYHSNDPDRNCPPDDDD

Secondary structure (DSSP, 8-state):
-GGGGSPPP--S--TT-----EEEETHHHHTTSSBS-S---SS--TTTS-GGGSPP-S-B--SHHHHHHHHHHHHHTT--EEEESS-STTTTSSSS---

pLDDT: mean 94.52, std 7.82, range [55.12, 98.5]

Radius of gyration: 18.74 Å; chains: 1; bounding box: 40×38×52 Å

Sequence (99 aa):
MIFDLNEPTKYKDTSWIHPTKYMGVWWEMIIGKSTWAYSDADNIHIGITDYSKLKPNGKHAANNEEVKKYIDFAAANGFQGLLIEGWNIGWEDWFGHSK

InterPro domains:
  IPR013785 Aldolase-type TIM barrel [G3DSA:3.20.20.70] (2-99)
  IPR019563 Glycosyl-hydrolase 97, catalytic domain [PF10566] (26-97)
  IPR052720 Glycosyl Hydrolase Family 97 [PTHR35803] (1-97)